Protein AF-A0A7G5EJA1-F1 (afdb_monomer_lite)

Secondary structure (DSSP, 8-state):
--TTHHHHHHHHHHHTTGGG---------------EEEEEEETTEEEEEEE-TT--EEEEEEEPPPP----PPPPPPPPPP-PPPPPPS------------

Sequence (101 aa):
MNRLLTPLLTALALACLADASWAHGGGHRHHHRKEHKEQFWDGNCQVERKWKRNGQYKEKRRCHDRPAAYYAPQPVYAAPVLVAPRRPDAIVISPQIVIRP

Structure (mmCIF, N/CA/C/O backbone):
data_AF-A0A7G5EJA1-F1
#
_entry.id   AF-A0A7G5EJA1-F1
#
loop_
_atom_site.group_PDB
_atom_site.id
_atom_site.type_symbol
_atom_site.label_atom_id
_atom_site.label_alt_id
_atom_site.label_comp_id
_atom_site.label_asym_id
_atom_site.label_entity_id
_atom_site.label_seq_id
_atom_site.pdbx_PDB_ins_code
_atom_site.Cartn_x
_atom_site.Cartn_y
_atom_site.Cartn_z
_atom_site.occupancy
_atom_site.B_iso_or_equiv
_atom_site.auth_seq_id
_atom_site.auth_comp_id
_atom_site.auth_asym_id
_atom_site.auth_atom_id
_atom_site.pdbx_PDB_model_num
ATOM 1 N N . MET A 1 1 ? 0.795 -64.415 23.184 1.00 56.06 1 MET A N 1
ATOM 2 C CA . MET A 1 1 ? 1.071 -63.077 23.757 1.00 56.06 1 MET A CA 1
ATOM 3 C C . MET A 1 1 ? 0.236 -62.087 22.958 1.00 56.06 1 MET A C 1
ATOM 5 O O . MET A 1 1 ? 0.400 -62.135 21.755 1.00 56.06 1 MET A O 1
ATOM 9 N N . ASN A 1 2 ? -0.741 -61.384 23.562 1.00 57.78 2 ASN A N 1
ATOM 10 C CA . ASN A 1 2 ? -1.464 -60.196 23.017 1.00 57.78 2 ASN A CA 1
ATOM 11 C C . ASN A 1 2 ? -2.800 -59.872 23.732 1.00 57.78 2 ASN A C 1
ATOM 13 O O . ASN A 1 2 ? -3.474 -58.919 23.363 1.00 57.78 2 ASN A O 1
ATOM 17 N N . ARG A 1 3 ? -3.186 -60.586 24.803 1.00 57.53 3 ARG A N 1
ATOM 18 C CA . ARG A 1 3 ? -4.434 -60.300 25.551 1.00 57.53 3 ARG A CA 1
ATOM 19 C C . ARG A 1 3 ? -4.383 -59.051 26.451 1.00 57.53 3 ARG A C 1
ATOM 21 O O . ARG A 1 3 ? -5.396 -58.677 27.024 1.00 57.53 3 ARG A O 1
ATOM 28 N N . LEU A 1 4 ? -3.215 -58.414 26.572 1.00 58.41 4 LEU A N 1
ATOM 29 C CA . LEU A 1 4 ? -3.010 -57.184 27.354 1.00 58.41 4 LEU A CA 1
ATOM 30 C C . LEU A 1 4 ? -3.095 -55.904 26.504 1.00 58.41 4 LEU A C 1
ATOM 32 O O . LEU A 1 4 ? -3.199 -54.817 27.059 1.00 58.41 4 LEU A O 1
ATOM 36 N N . LEU A 1 5 ? -3.092 -56.019 25.171 1.00 60.25 5 LEU A N 1
ATOM 37 C CA . LEU A 1 5 ? -3.198 -54.870 24.259 1.00 60.25 5 LEU A CA 1
ATOM 38 C C . LEU A 1 5 ? -4.626 -54.310 24.196 1.00 60.25 5 LEU A C 1
ATOM 40 O O . LEU A 1 5 ? -4.822 -53.109 24.040 1.00 60.25 5 LEU A O 1
ATOM 44 N N . THR A 1 6 ? -5.622 -55.179 24.367 1.00 63.03 6 THR A N 1
ATOM 45 C CA . THR A 1 6 ? -7.044 -54.830 24.316 1.00 63.03 6 THR A CA 1
ATOM 46 C C . THR A 1 6 ? -7.513 -53.908 25.448 1.00 63.03 6 THR A C 1
ATOM 48 O O . THR A 1 6 ? -8.123 -52.894 25.115 1.00 63.03 6 THR A O 1
ATOM 51 N N . PRO A 1 7 ? -7.218 -54.148 26.748 1.00 64.88 7 PRO A N 1
ATOM 52 C CA . PRO A 1 7 ? -7.630 -53.216 27.802 1.00 64.88 7 PRO A CA 1
ATOM 53 C C . PRO A 1 7 ? -6.902 -51.863 27.719 1.00 64.88 7 PRO A C 1
ATOM 55 O O . PRO A 1 7 ? -7.457 -50.832 28.101 1.00 64.88 7 PRO A O 1
ATOM 58 N N . LEU A 1 8 ? -5.671 -51.853 27.192 1.00 65.19 8 LEU A N 1
ATOM 59 C CA . LEU A 1 8 ? -4.858 -50.642 27.071 1.00 65.19 8 LEU A CA 1
ATOM 60 C C . LEU A 1 8 ? -5.434 -49.679 26.021 1.00 65.19 8 LEU A C 1
ATOM 62 O O . LEU A 1 8 ? -5.540 -48.479 26.262 1.00 65.19 8 LEU A O 1
ATOM 66 N N .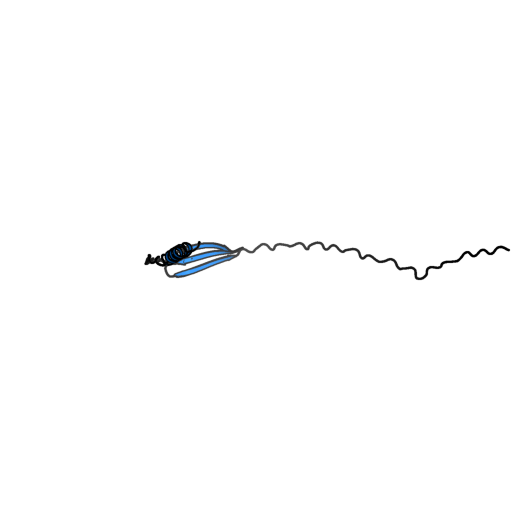 LEU A 1 9 ? -5.866 -50.219 24.876 1.00 65.06 9 LEU A N 1
ATOM 67 C CA . LEU A 1 9 ? -6.509 -49.447 23.810 1.00 65.06 9 LEU A CA 1
ATOM 68 C C . LEU A 1 9 ? -7.878 -48.900 24.238 1.00 65.06 9 LEU A C 1
ATOM 70 O O . LEU A 1 9 ? -8.209 -47.761 23.911 1.00 65.06 9 LEU A O 1
ATOM 74 N N . THR A 1 10 ? -8.655 -49.662 25.016 1.00 69.38 10 THR A N 1
ATOM 75 C CA . THR A 1 10 ? -9.950 -49.186 25.532 1.00 69.38 10 THR A CA 1
ATOM 76 C C . THR A 1 10 ? -9.801 -48.069 26.565 1.00 69.38 10 THR A C 1
ATOM 78 O O . THR A 1 10 ? -10.588 -47.126 26.550 1.00 69.38 10 THR A O 1
ATOM 81 N N . ALA A 1 11 ? -8.778 -48.125 27.425 1.00 65.00 11 ALA A N 1
ATOM 82 C CA . ALA A 1 11 ? -8.510 -47.061 28.395 1.00 65.00 11 ALA A CA 1
ATOM 83 C C . ALA A 1 11 ? -8.082 -45.751 27.709 1.00 65.00 11 ALA A C 1
ATOM 85 O O . ALA A 1 11 ? -8.527 -44.674 28.105 1.00 65.00 11 ALA A O 1
ATOM 86 N N . LEU A 1 12 ? -7.278 -45.843 26.643 1.00 64.69 12 LEU A N 1
ATOM 87 C CA . LEU A 1 12 ? -6.847 -44.679 25.865 1.00 64.69 12 LEU A CA 1
ATOM 88 C C . LEU A 1 12 ? -8.024 -44.004 25.136 1.00 64.69 12 LEU A C 1
ATOM 90 O O . LEU A 1 12 ? -8.096 -42.780 25.091 1.00 64.69 12 LEU A O 1
ATOM 94 N N . ALA A 1 13 ? -8.979 -44.787 24.623 1.00 61.62 13 ALA A N 1
ATOM 95 C CA . ALA A 1 13 ? -10.167 -44.256 23.953 1.00 61.62 13 ALA A CA 1
ATOM 96 C C . ALA A 1 13 ? -11.128 -43.522 24.911 1.00 61.62 13 ALA A C 1
ATOM 98 O O . ALA A 1 13 ? -11.715 -42.511 24.525 1.00 61.62 13 ALA A O 1
ATOM 99 N N . LEU A 1 14 ? -11.271 -43.985 26.162 1.00 59.88 14 LEU A N 1
ATOM 100 C CA . LEU A 1 14 ? -12.110 -43.306 27.161 1.00 59.88 14 LEU A CA 1
ATOM 101 C C . LEU A 1 14 ? -11.524 -41.960 27.617 1.00 59.88 14 LEU A C 1
ATOM 103 O O . LEU A 1 14 ? -12.289 -41.046 27.918 1.00 59.88 14 LEU A O 1
ATOM 107 N N . ALA A 1 15 ? -10.196 -41.809 27.630 1.00 59.91 15 ALA A N 1
ATOM 108 C CA . ALA A 1 15 ? -9.550 -40.545 27.988 1.00 59.91 15 ALA A CA 1
ATOM 109 C C . ALA A 1 15 ? -9.848 -39.418 26.977 1.00 59.91 15 ALA A C 1
ATOM 111 O O . ALA A 1 15 ? -9.987 -38.266 27.376 1.00 59.91 15 ALA A O 1
ATOM 112 N N . CYS A 1 16 ? -10.033 -39.739 25.690 1.00 57.25 16 CYS A N 1
ATOM 113 C CA . CYS A 1 16 ? -10.341 -38.742 24.656 1.00 57.25 16 CYS A CA 1
ATOM 114 C C . CYS A 1 16 ? -11.763 -38.155 24.744 1.00 57.25 16 CYS A C 1
ATOM 116 O O . CYS A 1 16 ? -12.015 -37.093 24.184 1.00 57.25 16 CYS A O 1
ATOM 118 N N . LEU A 1 17 ? -12.702 -38.819 25.428 1.00 56.22 17 LEU A N 1
ATOM 119 C CA . LEU A 1 17 ? -14.086 -38.341 25.578 1.00 56.22 17 LEU A CA 1
ATOM 120 C C . LEU A 1 17 ? -14.265 -37.370 26.760 1.00 56.22 17 LEU A C 1
ATOM 122 O O . LEU A 1 17 ? -15.313 -36.735 26.871 1.00 56.22 17 LEU A O 1
ATOM 126 N N . ALA A 1 18 ? -13.259 -37.236 27.631 1.00 53.22 18 ALA A N 1
ATOM 127 C CA . ALA A 1 18 ? -13.322 -36.391 28.824 1.00 53.22 18 ALA A CA 1
ATOM 128 C C . ALA A 1 18 ? -13.051 -34.894 28.554 1.00 53.22 18 ALA A C 1
ATOM 130 O O . ALA A 1 18 ? -13.374 -34.063 29.397 1.00 53.22 18 ALA A O 1
ATOM 131 N N . ASP A 1 19 ? -12.544 -34.527 27.371 1.00 52.03 19 ASP A N 1
ATOM 132 C CA . ASP A 1 19 ? -12.270 -33.126 26.999 1.00 52.03 19 ASP A CA 1
ATOM 133 C C . ASP A 1 19 ? -13.494 -32.373 26.435 1.00 52.03 19 ASP A C 1
ATOM 135 O O . ASP A 1 19 ? -13.390 -31.233 25.983 1.00 52.03 19 ASP A O 1
ATOM 139 N N . ALA A 1 20 ? -14.691 -32.968 26.480 1.00 56.09 20 ALA A N 1
ATOM 140 C CA . ALA A 1 20 ? -15.922 -32.327 26.008 1.00 56.09 20 ALA A CA 1
ATOM 141 C C . ALA A 1 20 ? -16.644 -31.476 27.075 1.00 56.09 20 ALA A C 1
ATOM 143 O O . ALA A 1 20 ? -17.795 -31.086 26.871 1.00 56.09 20 ALA A O 1
ATOM 144 N N . SER A 1 21 ? -16.007 -31.157 28.207 1.00 57.78 21 SER A N 1
ATOM 145 C CA . SER A 1 21 ? -16.615 -30.325 29.254 1.00 57.78 21 SER A CA 1
ATOM 146 C C . SER A 1 21 ? -15.786 -29.088 29.596 1.00 57.78 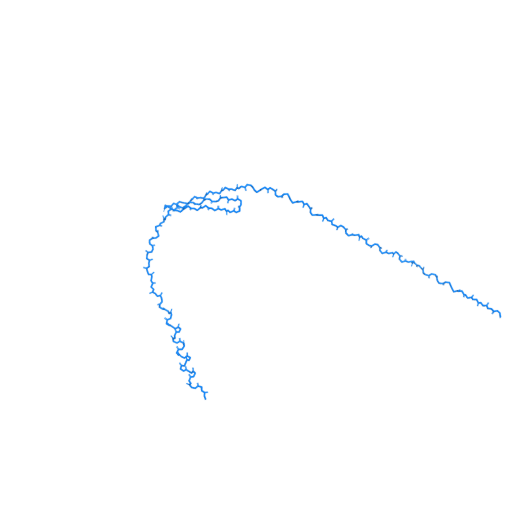21 SER A C 1
ATOM 148 O O . SER A 1 21 ? -15.412 -28.881 30.749 1.00 57.78 21 SER A O 1
ATOM 150 N N . TRP A 1 22 ? -15.564 -28.204 28.619 1.00 48.00 22 TRP A N 1
ATOM 151 C CA . TRP A 1 22 ? -15.236 -26.803 28.911 1.00 48.00 22 TRP A CA 1
ATOM 152 C C . TRP A 1 22 ? -16.422 -25.881 28.619 1.00 48.00 22 TRP A C 1
ATOM 154 O O . TRP A 1 22 ? -16.359 -24.933 27.843 1.00 48.00 22 TRP A O 1
ATOM 164 N N . ALA A 1 23 ? -17.545 -26.178 29.271 1.00 57.50 23 ALA A N 1
ATOM 165 C CA . ALA A 1 23 ? -18.630 -25.227 29.445 1.00 57.50 23 ALA A CA 1
ATOM 166 C C . ALA A 1 23 ? -18.371 -24.428 30.732 1.00 57.50 23 ALA A C 1
ATOM 168 O O . ALA A 1 23 ? -18.824 -24.802 31.812 1.00 57.50 23 ALA A O 1
ATOM 169 N N . HIS A 1 24 ? -17.615 -23.333 30.632 1.00 55.16 24 HIS A N 1
ATOM 170 C CA . HIS A 1 24 ? -17.618 -22.279 31.648 1.00 55.16 24 HIS A CA 1
ATOM 171 C C . HIS A 1 24 ? -17.278 -20.931 31.018 1.00 55.16 24 HIS A C 1
ATOM 173 O O . HIS A 1 24 ? -16.173 -20.724 30.524 1.00 55.16 24 HIS A O 1
ATOM 179 N N . GLY A 1 25 ? -18.227 -19.995 31.071 1.00 47.34 25 GLY A N 1
ATOM 180 C CA . GLY A 1 25 ? -17.939 -18.592 30.790 1.00 47.34 25 GLY A CA 1
ATOM 181 C C . GLY A 1 25 ? -19.067 -17.809 30.139 1.00 47.34 25 GLY A C 1
ATOM 182 O O . GLY A 1 25 ? -18.829 -17.124 29.148 1.00 47.34 25 GLY A O 1
ATOM 183 N N . GLY A 1 26 ? -20.276 -17.853 30.705 1.00 57.19 26 GLY A N 1
ATOM 184 C CA . GLY A 1 26 ? -21.304 -16.840 30.457 1.00 57.19 26 GLY A CA 1
ATOM 185 C C . GLY A 1 26 ? -20.864 -15.488 31.021 1.00 57.19 26 GLY A C 1
ATOM 186 O O . GLY A 1 26 ? -21.331 -15.054 32.066 1.00 57.19 26 GLY A O 1
ATOM 187 N N . GLY A 1 27 ? -19.905 -14.841 30.365 1.00 53.34 27 GLY A N 1
ATOM 188 C CA . GLY A 1 27 ? -19.485 -13.486 30.678 1.00 53.34 27 GLY A CA 1
ATOM 189 C C . GLY A 1 27 ? -20.244 -12.518 29.790 1.00 53.34 27 GLY A C 1
ATOM 190 O O . GLY A 1 27 ? -19.839 -12.291 28.649 1.00 53.34 27 GLY A O 1
ATOM 191 N N . HIS A 1 28 ? -21.316 -11.917 30.304 1.00 61.31 28 HIS A N 1
ATOM 192 C CA . HIS A 1 28 ? -21.905 -10.724 29.701 1.00 61.31 28 HIS A CA 1
ATOM 193 C C . HIS A 1 28 ? -20.881 -9.587 29.772 1.00 61.31 28 HIS A C 1
ATOM 195 O O . HIS A 1 28 ? -20.849 -8.788 30.706 1.00 61.31 28 HIS A O 1
ATOM 201 N N . ARG A 1 29 ? -19.989 -9.527 28.780 1.00 62.19 29 ARG A N 1
ATOM 202 C CA . ARG A 1 29 ? -19.110 -8.381 28.581 1.00 62.19 29 ARG A CA 1
ATOM 203 C C . ARG A 1 29 ? -19.998 -7.239 28.116 1.00 62.19 29 ARG A C 1
ATOM 205 O O . ARG A 1 29 ? -20.344 -7.148 26.940 1.00 62.19 29 ARG A O 1
ATOM 212 N N . HIS A 1 30 ? -20.372 -6.364 29.042 1.00 58.53 30 HIS A N 1
ATOM 213 C CA . HIS A 1 30 ? -20.854 -5.036 28.701 1.00 58.53 30 HIS A CA 1
ATOM 214 C C . HIS A 1 30 ? -19.724 -4.323 27.952 1.00 58.53 30 HIS A C 1
ATOM 216 O O . HIS A 1 30 ? -18.833 -3.712 28.542 1.00 58.53 30 HIS A O 1
ATOM 222 N N . HIS A 1 31 ? -19.716 -4.462 26.627 1.00 59.94 31 HIS A N 1
ATOM 223 C CA . HIS A 1 31 ? -18.837 -3.710 25.752 1.00 59.94 31 HIS A CA 1
ATOM 224 C C . HIS A 1 31 ? -19.275 -2.248 25.829 1.00 59.94 31 HIS A C 1
ATOM 226 O O . HIS A 1 31 ? -20.082 -1.773 25.032 1.00 59.94 31 HIS A O 1
ATOM 232 N N . HIS A 1 32 ? -18.753 -1.515 26.813 1.00 60.81 32 HIS A N 1
ATOM 233 C CA . HIS A 1 32 ? -18.772 -0.065 26.764 1.00 60.81 32 HIS A CA 1
ATOM 234 C C . HIS A 1 32 ? -18.102 0.328 25.451 1.00 60.81 32 HIS A C 1
ATOM 236 O O . HIS A 1 32 ? -16.905 0.100 25.262 1.00 60.81 32 HIS A O 1
ATOM 242 N N . ARG A 1 33 ? -18.890 0.872 24.522 1.00 65.88 33 ARG A N 1
ATOM 243 C CA . ARG A 1 33 ? -18.408 1.401 23.249 1.00 65.88 33 ARG A CA 1
ATOM 244 C C . ARG A 1 33 ? -17.572 2.639 23.569 1.00 65.88 33 ARG A C 1
ATOM 246 O O . ARG A 1 33 ? -18.087 3.752 23.642 1.00 65.88 33 ARG A O 1
ATOM 253 N N . LYS A 1 34 ? -16.302 2.417 23.916 1.00 77.31 34 LYS A N 1
ATOM 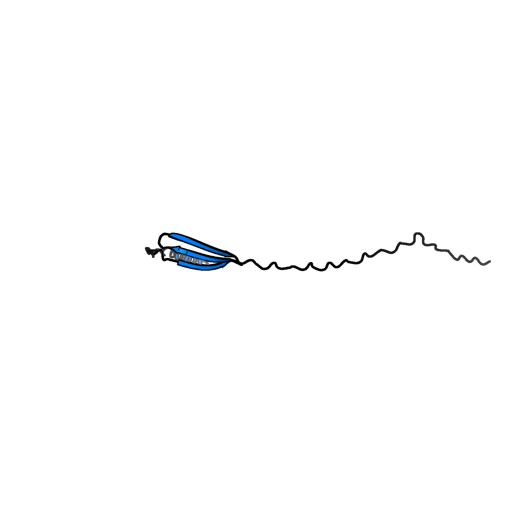254 C CA . LYS A 1 34 ? -15.347 3.478 24.235 1.00 77.31 34 LYS A CA 1
ATOM 255 C C . LYS A 1 34 ? -15.109 4.302 22.978 1.00 77.31 34 LYS A C 1
ATOM 257 O O . LYS A 1 34 ? -15.196 3.794 21.862 1.00 77.31 34 LYS A O 1
ATOM 262 N N . GLU A 1 35 ? -14.818 5.581 23.175 1.00 84.12 35 GLU A N 1
ATOM 263 C CA . GLU A 1 35 ? -14.290 6.374 22.075 1.00 84.12 35 GLU A CA 1
ATOM 264 C C . GLU A 1 35 ? -12.891 5.867 21.758 1.00 84.12 35 GLU A C 1
ATOM 266 O O . GLU A 1 35 ? -12.084 5.658 22.665 1.00 84.12 35 GLU A O 1
ATOM 271 N N . HIS A 1 36 ? -12.631 5.630 20.480 1.00 88.56 36 HIS A N 1
ATOM 272 C CA . HIS A 1 36 ? -11.353 5.126 20.006 1.00 88.56 36 HIS A CA 1
ATOM 273 C C . HIS A 1 36 ? -10.828 6.064 18.922 1.00 88.56 36 HIS A C 1
ATOM 275 O O . HIS A 1 36 ? -11.569 6.454 18.017 1.00 88.56 36 HIS A O 1
ATOM 281 N N . LYS A 1 37 ? -9.558 6.457 19.031 1.00 92.81 37 LYS A N 1
ATOM 282 C CA . LYS A 1 37 ? -8.831 7.181 17.988 1.00 92.81 37 LYS A CA 1
ATOM 283 C C . LYS A 1 37 ? -7.618 6.346 17.612 1.00 92.81 37 LYS A C 1
ATOM 285 O O . LYS A 1 37 ? -6.856 5.957 18.490 1.00 92.81 37 LYS A O 1
ATOM 290 N N . GLU A 1 38 ? -7.432 6.155 16.319 1.00 94.06 38 GLU A N 1
ATOM 291 C CA . GLU A 1 38 ? -6.293 5.457 15.741 1.00 94.06 38 GLU A CA 1
ATOM 292 C C . GLU A 1 38 ? -5.640 6.355 14.688 1.00 94.06 38 GLU A C 1
ATOM 294 O O . GLU A 1 38 ? -6.331 7.067 13.951 1.00 94.06 38 GLU A O 1
ATOM 299 N N . GLN A 1 39 ? -4.310 6.355 14.643 1.00 95.50 39 GLN A N 1
ATOM 300 C CA . GLN A 1 39 ? -3.535 7.055 13.626 1.00 95.50 39 GLN A CA 1
ATOM 301 C C . GLN A 1 39 ? -2.428 6.135 13.128 1.00 95.50 39 GLN A C 1
ATOM 303 O O . GLN A 1 39 ? -1.628 5.653 13.926 1.00 95.50 39 GLN A O 1
ATOM 308 N N . PHE A 1 40 ? -2.388 5.909 11.820 1.00 93.50 40 PHE A N 1
ATOM 309 C CA . PHE A 1 40 ? -1.380 5.069 11.179 1.00 93.50 40 PHE A CA 1
ATOM 310 C C . PHE A 1 40 ? -0.981 5.632 9.816 1.00 93.50 40 PHE A C 1
ATOM 312 O O . PHE A 1 40 ? -1.635 6.525 9.274 1.00 93.50 40 PHE A O 1
ATOM 319 N N . TRP A 1 41 ? 0.119 5.116 9.278 1.00 94.19 41 TRP A N 1
ATOM 320 C CA . TRP A 1 41 ? 0.588 5.421 7.933 1.00 94.19 41 TRP A CA 1
ATOM 321 C C . TRP A 1 41 ? 0.274 4.246 7.009 1.00 94.19 41 TRP A C 1
ATOM 323 O O . TRP A 1 41 ? 0.631 3.109 7.305 1.00 94.19 41 TRP A O 1
ATOM 333 N N . ASP A 1 42 ? -0.402 4.533 5.903 1.00 92.19 42 ASP A N 1
ATOM 334 C CA . ASP A 1 42 ? -0.694 3.614 4.806 1.00 92.19 42 ASP A CA 1
ATOM 335 C C . ASP A 1 42 ? 0.090 4.080 3.576 1.00 92.19 42 ASP A C 1
ATOM 337 O O . ASP A 1 42 ? -0.315 5.001 2.859 1.00 92.19 42 ASP A O 1
ATOM 341 N N . GLY A 1 43 ? 1.291 3.523 3.408 1.00 90.62 43 GLY A N 1
ATOM 342 C CA . GLY A 1 43 ? 2.258 3.986 2.418 1.00 90.62 43 GLY A CA 1
ATOM 343 C C . GLY A 1 43 ? 2.588 5.469 2.602 1.00 90.62 43 GLY A C 1
ATOM 344 O O . GLY A 1 43 ? 3.141 5.882 3.618 1.00 90.62 43 GLY A O 1
ATOM 345 N N . ASN A 1 44 ? 2.224 6.276 1.610 1.00 90.56 44 ASN A N 1
ATOM 346 C CA . ASN A 1 44 ? 2.429 7.724 1.604 1.00 90.56 44 ASN A CA 1
ATOM 347 C C . ASN A 1 44 ? 1.300 8.511 2.285 1.00 90.56 44 ASN A C 1
ATOM 349 O O . ASN A 1 44 ? 1.330 9.743 2.307 1.00 90.56 44 ASN A O 1
ATOM 353 N N . CYS A 1 45 ? 0.288 7.825 2.812 1.00 92.12 45 CYS A N 1
ATOM 354 C CA . CYS A 1 45 ? -0.900 8.441 3.371 1.00 92.12 45 CYS A CA 1
ATOM 355 C C . CYS A 1 45 ? -0.951 8.306 4.885 1.00 92.12 45 CYS A C 1
ATOM 357 O O . CYS A 1 45 ? -0.950 7.209 5.425 1.00 92.12 45 CYS A O 1
ATOM 359 N N . GLN A 1 46 ? -1.094 9.424 5.582 1.00 94.38 46 GLN A N 1
ATOM 360 C CA . GLN A 1 46 ? -1.438 9.435 6.992 1.00 94.38 46 GLN A CA 1
ATOM 361 C C . GLN A 1 46 ? -2.953 9.258 7.150 1.00 94.38 46 GLN A C 1
ATOM 363 O O . GLN A 1 46 ? -3.740 10.044 6.612 1.00 94.38 46 GLN A O 1
ATOM 368 N N . VAL A 1 47 ? -3.370 8.235 7.889 1.00 96.19 47 VAL A N 1
ATOM 369 C CA . VAL A 1 47 ? -4.774 7.897 8.136 1.00 96.19 47 VAL A CA 1
ATOM 370 C C . VAL A 1 47 ? -5.100 8.129 9.609 1.00 96.19 47 VAL A C 1
ATOM 372 O O . VAL A 1 47 ? -4.459 7.570 10.494 1.00 96.19 47 VAL A O 1
ATOM 375 N N . GLU A 1 48 ? -6.117 8.945 9.882 1.00 96.31 48 GLU A N 1
ATOM 376 C CA . GLU A 1 48 ? -6.685 9.138 11.219 1.00 96.31 48 GLU A CA 1
ATOM 377 C C . GLU A 1 48 ? -8.128 8.636 11.263 1.00 96.31 48 GLU A C 1
ATOM 379 O O . GLU A 1 48 ? -8.994 9.177 10.571 1.00 96.31 48 GLU A O 1
ATOM 384 N N . ARG A 1 49 ? -8.415 7.662 12.128 1.00 96.75 49 ARG A N 1
ATOM 385 C CA . ARG A 1 49 ? -9.750 7.085 12.328 1.00 96.75 49 ARG A CA 1
ATOM 386 C C . ARG A 1 49 ? -10.251 7.412 13.731 1.00 96.75 49 ARG A C 1
ATOM 388 O O . ARG A 1 49 ? -9.519 7.295 14.712 1.00 96.75 49 ARG A O 1
ATOM 395 N N . LYS A 1 50 ? -11.499 7.862 13.842 1.00 94.38 50 LYS A N 1
ATOM 396 C CA . LYS A 1 50 ? -12.164 8.181 15.112 1.00 94.38 50 LYS A CA 1
ATOM 397 C C . LYS A 1 50 ? -13.513 7.481 15.179 1.00 94.38 50 LYS A C 1
ATOM 399 O O . LYS A 1 50 ? -14.378 7.743 14.345 1.00 94.38 50 LYS A O 1
ATOM 404 N N . TRP A 1 51 ? -13.707 6.669 16.210 1.00 93.44 51 TRP A N 1
ATOM 405 C CA . TRP A 1 51 ? -14.976 6.047 16.569 1.00 93.44 51 TRP A CA 1
ATOM 406 C C . TRP A 1 51 ? -15.514 6.718 17.826 1.00 93.44 51 TRP A C 1
ATOM 408 O O . TRP A 1 51 ? -14.880 6.683 18.881 1.00 93.44 51 TRP A O 1
ATOM 418 N N . LYS A 1 52 ? -16.683 7.341 17.714 1.00 88.94 52 LYS A N 1
ATOM 419 C CA . LYS A 1 52 ? -17.398 7.923 18.852 1.00 88.94 52 LYS A CA 1
ATOM 420 C C . LYS A 1 52 ? -18.286 6.884 19.534 1.00 88.94 52 LYS A C 1
ATOM 422 O O . LYS A 1 52 ? -18.690 5.898 18.912 1.00 88.94 52 LYS A O 1
ATOM 427 N N . ARG A 1 53 ? -18.691 7.148 20.782 1.00 86.00 53 ARG A N 1
ATOM 428 C CA . ARG A 1 53 ? -19.600 6.252 21.532 1.00 86.00 53 ARG A CA 1
ATOM 429 C C . ARG A 1 53 ? -20.948 6.050 20.840 1.00 86.00 53 ARG A C 1
ATOM 431 O O . ARG A 1 53 ? -21.523 4.972 20.915 1.00 86.00 53 ARG A O 1
ATOM 438 N N . ASN A 1 54 ? -21.429 7.066 20.122 1.00 86.56 54 ASN A N 1
ATOM 439 C CA . ASN A 1 54 ? -22.671 7.003 19.346 1.00 86.56 54 ASN A CA 1
ATOM 440 C C . ASN A 1 54 ? -22.543 6.194 18.040 1.00 86.56 54 ASN A C 1
ATOM 442 O O . ASN A 1 54 ? -23.504 6.089 17.288 1.00 86.56 54 ASN A O 1
ATOM 446 N N . GLY A 1 55 ? -21.364 5.637 17.744 1.00 83.50 55 GLY A N 1
ATOM 447 C CA . GLY A 1 55 ? -21.103 4.896 16.514 1.00 83.50 55 GLY A CA 1
ATOM 448 C C . GLY A 1 55 ? -20.743 5.748 15.312 1.00 83.50 55 GLY A C 1
ATOM 449 O O . GLY A 1 55 ? -20.490 5.191 14.249 1.00 83.50 55 GLY A O 1
ATOM 450 N N . GLN A 1 56 ? -20.671 7.072 15.465 1.00 89.19 56 GLN A N 1
ATOM 451 C CA . GLN A 1 56 ? -20.167 7.927 14.404 1.00 89.19 56 GLN A CA 1
ATOM 452 C C . GLN A 1 56 ? -18.690 7.616 14.161 1.00 89.19 56 GLN A C 1
ATOM 454 O O . GLN A 1 56 ? -17.852 7.720 15.062 1.00 89.19 56 GLN A O 1
ATOM 459 N N . TYR A 1 57 ? -18.399 7.277 12.914 1.00 91.81 57 TYR A N 1
ATOM 460 C CA . TYR A 1 57 ? -17.065 7.030 12.408 1.00 91.81 57 TYR A CA 1
ATOM 461 C C . TYR A 1 57 ? -16.603 8.220 11.563 1.00 91.81 57 TYR A C 1
ATOM 463 O O . TYR A 1 57 ? -17.362 8.732 10.739 1.00 91.81 57 TYR A O 1
ATOM 471 N N . LYS A 1 58 ? -15.372 8.685 11.781 1.00 93.38 58 LYS A N 1
ATOM 472 C CA . LYS A 1 58 ? -14.718 9.684 10.926 1.00 93.38 58 LYS A CA 1
ATOM 473 C C . LYS A 1 58 ? -13.322 9.206 10.566 1.00 93.38 58 LYS A C 1
ATOM 475 O O . LYS A 1 58 ? -12.522 8.951 11.462 1.00 93.38 58 LYS A O 1
ATOM 480 N N . GLU A 1 59 ? -13.031 9.169 9.274 1.00 94.56 59 GLU A N 1
ATOM 481 C CA . GLU A 1 59 ? -11.701 8.909 8.730 1.00 94.56 59 GLU A CA 1
ATOM 482 C C . GLU A 1 59 ? -11.192 10.159 8.019 1.00 94.56 59 GLU A C 1
ATOM 484 O O . GLU A 1 59 ? -11.929 10.806 7.273 1.00 94.56 59 GLU A O 1
ATOM 489 N N . LYS A 1 60 ? -9.938 10.52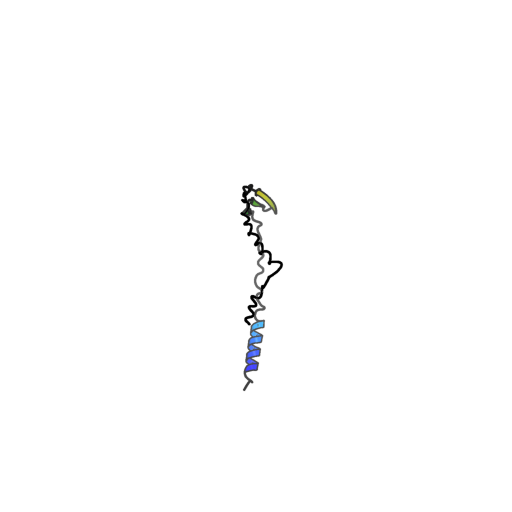1 8.264 1.00 94.50 60 LYS A N 1
ATOM 490 C CA . LYS A 1 60 ? -9.221 11.525 7.482 1.00 94.50 60 LYS A CA 1
ATOM 491 C C . LYS A 1 60 ? -7.995 10.858 6.883 1.00 94.50 60 LYS A C 1
ATOM 493 O O . LYS A 1 60 ? -7.181 10.324 7.629 1.00 94.50 60 LYS A O 1
ATOM 498 N N . ARG A 1 61 ? -7.856 10.923 5.560 1.00 95.94 61 ARG A N 1
ATOM 499 C CA . ARG A 1 61 ? -6.666 10.460 4.840 1.00 95.94 61 ARG A CA 1
ATOM 500 C C . ARG A 1 61 ? -5.925 11.670 4.288 1.00 95.94 61 ARG A C 1
ATOM 502 O O . ARG A 1 61 ? -6.533 12.516 3.636 1.00 95.94 61 ARG A O 1
ATOM 509 N N . ARG A 1 62 ? -4.632 11.767 4.575 1.00 93.25 62 ARG A N 1
ATOM 510 C CA . ARG A 1 62 ? -3.729 12.788 4.038 1.00 93.25 62 ARG A CA 1
ATOM 511 C C . ARG A 1 62 ? -2.588 12.089 3.320 1.00 93.25 62 ARG A C 1
ATOM 513 O O . ARG A 1 62 ? -1.675 11.598 3.969 1.00 93.25 62 ARG A O 1
ATOM 520 N N . CYS A 1 63 ? -2.678 12.000 1.999 1.00 91.94 63 CYS A N 1
ATOM 521 C CA . CYS A 1 63 ? -1.626 11.439 1.160 1.00 91.94 63 CYS A CA 1
ATOM 522 C C . CYS A 1 63 ? -0.605 12.513 0.814 1.00 91.94 63 CYS A C 1
ATOM 524 O O . CYS A 1 63 ? -0.976 13.598 0.377 1.00 91.94 63 CYS A O 1
ATOM 526 N N . HIS A 1 64 ? 0.666 12.206 1.035 1.00 86.06 64 HIS A N 1
ATOM 527 C CA . HIS A 1 64 ? 1.771 13.018 0.559 1.00 86.06 64 HIS A CA 1
ATOM 528 C C . HIS A 1 64 ? 2.185 12.516 -0.820 1.00 86.06 64 HIS A C 1
ATOM 530 O O . HIS A 1 64 ? 2.331 11.307 -1.016 1.00 86.06 64 HIS A O 1
ATOM 536 N N . ASP A 1 65 ? 2.394 13.428 -1.766 1.00 82.50 65 ASP A N 1
ATOM 537 C CA . ASP A 1 65 ? 2.910 13.048 -3.074 1.00 82.50 65 ASP A CA 1
ATOM 538 C C . ASP A 1 65 ? 4.266 12.364 -2.912 1.00 82.50 65 ASP A C 1
ATOM 540 O O . ASP A 1 65 ? 5.165 12.825 -2.201 1.00 82.50 65 ASP A O 1
ATOM 544 N N . ARG A 1 66 ? 4.393 11.200 -3.544 1.00 69.44 66 ARG A N 1
ATOM 545 C CA . ARG A 1 66 ? 5.656 10.479 -3.612 1.00 69.44 66 ARG A CA 1
ATOM 546 C C . ARG A 1 66 ? 6.504 11.209 -4.657 1.00 69.44 66 ARG A C 1
ATOM 548 O O . ARG A 1 66 ? 5.993 11.425 -5.757 1.00 69.44 66 ARG A O 1
ATOM 555 N N . PRO A 1 67 ? 7.752 11.615 -4.358 1.00 71.44 67 PRO A N 1
ATOM 556 C CA . PRO A 1 67 ? 8.587 12.238 -5.375 1.00 71.44 67 PRO A CA 1
ATOM 557 C C . PRO A 1 67 ? 8.701 11.275 -6.557 1.00 71.44 67 PRO A C 1
ATOM 559 O O . PRO A 1 67 ? 8.898 10.073 -6.358 1.00 71.44 67 PRO A O 1
ATOM 562 N N . ALA A 1 68 ? 8.524 11.792 -7.774 1.00 71.69 68 ALA A N 1
ATOM 563 C CA . ALA A 1 68 ? 8.684 10.996 -8.979 1.00 71.69 68 ALA A CA 1
ATOM 564 C C . ALA A 1 68 ? 10.100 10.405 -8.976 1.00 71.69 68 ALA A C 1
ATOM 566 O O . ALA A 1 68 ? 11.089 11.132 -9.054 1.00 71.69 68 ALA A O 1
ATOM 567 N N . ALA A 1 69 ? 10.201 9.085 -8.825 1.00 74.62 69 ALA A N 1
ATOM 568 C CA . ALA A 1 69 ? 11.475 8.400 -8.938 1.00 74.62 69 ALA A CA 1
ATOM 569 C C . ALA A 1 69 ? 11.867 8.411 -10.417 1.00 74.62 69 ALA A C 1
ATOM 571 O O . ALA A 1 69 ? 11.229 7.756 -11.242 1.00 74.62 69 ALA A O 1
ATOM 572 N N . TYR A 1 70 ? 12.887 9.195 -10.765 1.00 79.56 70 TYR A N 1
ATOM 573 C CA . TYR A 1 70 ? 13.468 9.144 -12.098 1.00 79.56 70 TYR A CA 1
ATOM 574 C C .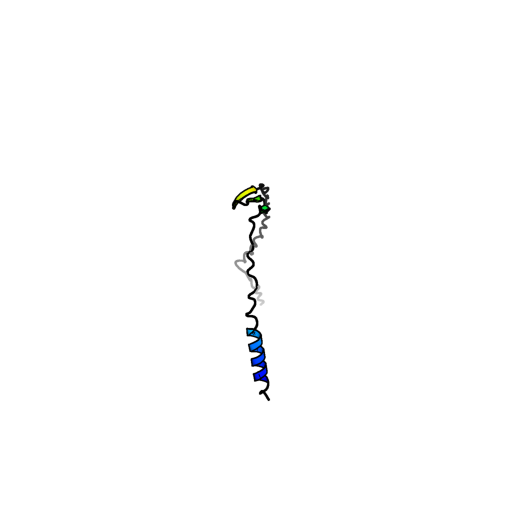 TYR A 1 70 ? 14.253 7.837 -12.235 1.00 79.56 70 TYR A C 1
ATOM 576 O O . TYR A 1 70 ? 15.310 7.671 -11.626 1.00 79.56 70 TYR A O 1
ATOM 584 N N . TYR A 1 71 ? 13.728 6.899 -13.019 1.00 79.88 71 TYR A N 1
ATOM 585 C CA . TYR A 1 71 ? 14.461 5.699 -13.404 1.00 79.88 71 TYR A CA 1
ATOM 586 C C . TYR A 1 71 ? 15.261 6.005 -14.667 1.00 79.88 71 TYR A C 1
ATOM 588 O O . TYR A 1 71 ? 14.689 6.228 -15.733 1.00 79.88 71 TYR A O 1
ATOM 596 N N . ALA A 1 72 ? 16.589 6.024 -14.546 1.00 84.31 72 ALA A N 1
ATOM 597 C CA . ALA A 1 72 ? 17.455 6.109 -15.712 1.00 84.31 72 ALA A CA 1
ATOM 598 C C . ALA A 1 72 ? 17.275 4.848 -16.585 1.00 84.31 72 ALA A C 1
ATOM 600 O O . ALA A 1 72 ? 17.153 3.746 -16.038 1.00 84.31 72 ALA A O 1
ATOM 601 N N . PRO A 1 73 ? 17.254 4.980 -17.925 1.00 84.81 73 PRO A N 1
ATOM 602 C CA . PRO A 1 73 ? 17.201 3.822 -18.806 1.00 84.81 73 PRO A CA 1
ATOM 603 C C . PRO A 1 73 ? 18.448 2.954 -18.605 1.00 84.81 73 PRO A C 1
ATOM 605 O O . PRO A 1 73 ? 19.563 3.464 -18.496 1.00 84.81 73 PRO A O 1
ATOM 608 N N . GLN A 1 74 ? 18.255 1.636 -18.555 1.00 85.75 74 GLN A N 1
ATOM 609 C CA . GLN A 1 74 ? 19.362 0.685 -18.474 1.00 85.75 74 GLN A CA 1
ATOM 610 C C . GLN A 1 74 ? 20.153 0.690 -19.795 1.00 85.75 74 GLN A C 1
ATOM 612 O O . GLN A 1 74 ? 19.535 0.750 -20.864 1.00 85.75 74 GLN A O 1
ATOM 617 N N . PRO A 1 75 ? 21.497 0.616 -19.764 1.00 85.31 75 PRO A N 1
ATOM 618 C CA . PRO A 1 75 ? 22.296 0.534 -20.982 1.00 85.31 75 PRO A CA 1
ATOM 619 C C . PRO A 1 75 ? 22.024 -0.786 -21.718 1.00 85.31 75 PRO A C 1
ATOM 621 O O . PRO A 1 75 ? 22.022 -1.859 -21.116 1.00 85.31 75 PRO A O 1
ATOM 624 N N . VAL A 1 76 ? 21.819 -0.710 -23.035 1.00 86.81 76 VAL A N 1
ATOM 625 C CA . VAL A 1 76 ? 21.672 -1.885 -23.905 1.00 86.81 76 VAL A CA 1
ATOM 626 C C . VAL A 1 76 ? 23.018 -2.174 -24.563 1.00 86.81 76 VAL A C 1
ATOM 628 O O . VAL A 1 76 ? 23.534 -1.343 -25.309 1.00 86.81 76 VAL A O 1
ATOM 631 N N . TYR A 1 77 ? 23.587 -3.352 -24.308 1.00 85.81 77 TYR A N 1
ATOM 632 C CA . TYR A 1 77 ? 24.797 -3.816 -24.989 1.00 85.81 77 TYR A CA 1
ATOM 633 C C . TYR A 1 77 ? 24.417 -4.575 -26.264 1.00 85.81 77 TYR A C 1
ATOM 635 O O . TYR A 1 77 ? 23.761 -5.614 -26.201 1.00 85.81 77 TYR A O 1
ATOM 643 N N . ALA A 1 78 ? 24.832 -4.065 -27.426 1.00 82.81 78 ALA A N 1
ATOM 644 C CA . ALA A 1 78 ? 24.683 -4.766 -28.698 1.00 82.81 78 ALA A CA 1
ATOM 645 C C . ALA A 1 78 ? 25.822 -5.782 -28.873 1.00 82.81 78 ALA A C 1
ATOM 647 O O . ALA A 1 78 ? 26.998 -5.422 -28.815 1.00 82.81 78 ALA A O 1
ATOM 648 N N . ALA A 1 79 ? 25.477 -7.052 -29.094 1.00 82.81 79 ALA A N 1
ATOM 649 C CA . ALA A 1 79 ? 26.458 -8.069 -29.451 1.00 82.81 79 ALA A CA 1
ATOM 650 C C . ALA A 1 79 ? 26.913 -7.881 -30.914 1.00 82.81 79 ALA A C 1
ATOM 652 O O . ALA A 1 79 ? 26.075 -7.592 -31.775 1.00 82.81 79 ALA A O 1
ATOM 653 N N . PRO A 1 80 ? 28.211 -8.050 -31.227 1.00 79.12 80 PRO A N 1
ATOM 654 C CA . PRO A 1 80 ? 28.693 -7.968 -32.599 1.00 79.12 80 PRO A CA 1
ATOM 655 C C . PRO A 1 80 ? 28.160 -9.136 -33.440 1.00 79.12 80 PRO A C 1
ATOM 657 O O . PRO A 1 80 ? 28.161 -10.289 -33.006 1.00 79.12 80 PRO A O 1
ATOM 660 N N . VAL A 1 81 ? 27.734 -8.841 -34.670 1.00 79.56 81 VAL A N 1
ATOM 661 C CA . VAL A 1 81 ? 27.337 -9.859 -35.652 1.00 79.56 81 VAL A CA 1
ATOM 662 C C . VAL A 1 81 ? 28.596 -10.520 -36.210 1.00 79.56 81 VAL A C 1
ATOM 664 O O . VAL A 1 81 ? 29.426 -9.862 -36.836 1.00 79.56 81 VAL A O 1
ATOM 667 N N . LEU A 1 82 ? 28.739 -11.829 -35.997 1.00 80.00 82 LEU A N 1
ATOM 668 C CA . LEU A 1 82 ? 29.817 -12.618 -36.589 1.00 80.00 82 LEU A CA 1
ATOM 669 C C . LEU A 1 82 ? 29.463 -12.948 -38.044 1.00 80.00 82 LEU A C 1
ATOM 671 O O . LEU A 1 82 ? 28.560 -13.741 -38.307 1.00 80.00 82 LEU A O 1
ATOM 675 N N . VAL A 1 83 ? 30.173 -12.340 -38.995 1.00 79.69 83 VAL A N 1
ATOM 676 C CA . VAL A 1 83 ? 30.054 -12.681 -40.419 1.00 79.69 83 VAL A CA 1
ATOM 677 C C . VAL A 1 83 ? 30.938 -13.892 -40.703 1.00 79.69 83 VAL A C 1
ATOM 679 O O . VAL A 1 83 ? 32.154 -13.836 -40.528 1.00 79.69 83 VAL A O 1
ATOM 682 N N . ALA A 1 84 ? 30.332 -14.996 -41.141 1.00 76.75 84 ALA A N 1
ATOM 683 C CA . ALA A 1 84 ? 31.089 -16.162 -41.581 1.00 76.75 84 ALA A CA 1
ATOM 684 C C . ALA A 1 84 ? 31.873 -15.832 -42.869 1.00 76.75 84 ALA A C 1
ATOM 686 O O . ALA A 1 84 ? 31.317 -15.196 -43.771 1.00 76.75 84 ALA A O 1
ATOM 687 N N . PRO A 1 85 ? 33.142 -16.264 -42.996 1.00 73.81 85 PRO A N 1
ATOM 688 C CA . PRO A 1 85 ? 33.900 -16.063 -44.223 1.00 73.81 85 PRO A CA 1
ATOM 689 C C . PRO A 1 85 ? 33.238 -16.807 -45.389 1.00 73.81 85 PRO A C 1
ATOM 691 O O . PRO A 1 85 ? 32.776 -17.944 -45.251 1.00 73.81 85 PRO A O 1
ATOM 694 N N . ARG A 1 86 ? 33.208 -16.160 -46.558 1.00 73.44 86 ARG A N 1
ATOM 695 C CA . ARG A 1 86 ? 32.716 -16.756 -47.803 1.00 73.44 86 ARG A CA 1
ATOM 696 C C . ARG A 1 86 ? 33.611 -17.947 -48.161 1.00 73.44 86 ARG A C 1
ATOM 698 O O . ARG A 1 86 ? 34.824 -17.786 -48.279 1.00 73.44 86 ARG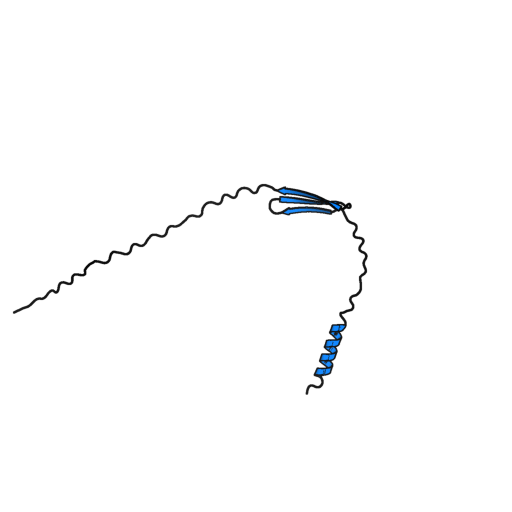 A O 1
ATOM 705 N N . ARG A 1 87 ? 33.029 -19.145 -48.300 1.00 74.06 87 ARG A N 1
ATOM 706 C CA . ARG A 1 87 ? 33.781 -20.320 -48.770 1.00 74.06 87 ARG A CA 1
ATOM 707 C C . ARG A 1 87 ? 34.255 -20.062 -50.208 1.00 74.06 87 ARG A C 1
ATOM 709 O O . ARG A 1 87 ? 33.485 -19.484 -50.972 1.00 74.06 87 ARG A O 1
ATOM 716 N N . PRO A 1 88 ? 35.485 -20.454 -50.581 1.00 75.44 88 PRO A N 1
ATOM 717 C CA . PRO A 1 88 ? 35.936 -20.327 -51.960 1.00 75.44 88 PRO A CA 1
ATOM 718 C C . PRO A 1 88 ? 35.097 -21.232 -52.870 1.00 75.44 88 PRO A C 1
ATOM 720 O O . PRO A 1 88 ? 34.880 -22.402 -52.554 1.00 75.44 88 PRO A O 1
ATOM 723 N N . ASP A 1 89 ? 34.641 -20.678 -53.995 1.00 71.31 89 ASP A N 1
ATOM 724 C CA . ASP A 1 89 ? 33.717 -21.337 -54.929 1.00 71.31 89 ASP A CA 1
ATOM 725 C C . ASP A 1 89 ? 34.379 -22.486 -55.727 1.00 71.31 89 ASP A C 1
ATOM 727 O O . ASP A 1 89 ? 33.684 -23.308 -56.319 1.00 71.31 89 ASP A O 1
ATOM 731 N N . ALA A 1 90 ? 35.714 -22.596 -55.717 1.00 70.12 90 ALA A N 1
ATOM 732 C CA . ALA A 1 90 ? 36.436 -23.726 -56.302 1.00 70.12 90 ALA A CA 1
ATOM 733 C C . ALA A 1 90 ? 37.828 -23.914 -55.676 1.00 70.12 90 ALA A C 1
ATOM 735 O O . ALA A 1 90 ? 38.578 -22.955 -55.490 1.00 70.12 90 ALA A O 1
ATOM 736 N N . ILE A 1 91 ? 38.192 -25.169 -55.401 1.00 71.31 91 ILE A N 1
ATOM 737 C CA . ILE A 1 91 ? 39.560 -25.577 -55.063 1.00 71.31 91 ILE A CA 1
ATOM 738 C C . ILE A 1 91 ? 40.184 -26.137 -56.345 1.00 71.31 91 ILE A C 1
ATOM 740 O O . ILE A 1 91 ? 39.754 -27.180 -56.832 1.00 71.31 91 ILE A O 1
ATOM 744 N N . VAL A 1 92 ? 41.184 -25.451 -56.902 1.00 71.81 92 VAL A N 1
ATOM 745 C CA . VAL A 1 92 ? 41.924 -25.931 -58.079 1.00 71.81 92 VAL A CA 1
ATOM 746 C C . VAL A 1 92 ? 43.153 -26.705 -57.607 1.00 71.81 92 VAL A C 1
ATOM 748 O O . VAL A 1 92 ? 44.091 -26.120 -57.072 1.00 71.81 92 VAL A O 1
ATOM 751 N N . ILE A 1 93 ? 43.153 -28.023 -57.809 1.00 75.31 93 ILE A N 1
ATOM 752 C CA . ILE A 1 93 ? 44.319 -28.885 -57.578 1.00 75.31 93 ILE A CA 1
ATOM 753 C C . ILE A 1 93 ? 44.962 -29.150 -58.941 1.00 75.31 93 ILE A C 1
ATOM 755 O O . ILE A 1 93 ? 44.391 -29.863 -59.761 1.00 75.31 93 ILE A O 1
ATOM 759 N N . SER A 1 94 ? 46.132 -28.560 -59.199 1.00 77.00 94 SER A N 1
ATOM 760 C CA . SER A 1 94 ? 46.904 -28.825 -60.419 1.00 77.00 94 SER A CA 1
ATOM 761 C C . SER A 1 94 ? 47.864 -29.996 -60.183 1.00 77.00 94 SER A C 1
ATOM 763 O O . SER A 1 94 ? 48.761 -29.868 -59.341 1.00 77.00 94 SER A O 1
ATOM 765 N N . PRO A 1 95 ? 47.710 -31.145 -60.867 1.00 76.38 95 PRO A N 1
ATOM 766 C CA . PRO A 1 95 ? 48.670 -32.228 -60.750 1.00 76.38 95 PRO A CA 1
ATOM 767 C C . PRO A 1 95 ? 49.944 -31.873 -61.525 1.00 76.38 95 PRO A C 1
ATOM 769 O O . PRO A 1 95 ? 49.928 -31.659 -62.735 1.00 76.38 95 PRO A O 1
ATOM 772 N N . GLN A 1 96 ? 51.074 -31.842 -60.822 1.00 72.12 96 GLN A N 1
ATOM 773 C CA . GLN A 1 96 ? 52.391 -31.712 -61.439 1.00 72.12 96 GLN A CA 1
ATOM 774 C C . GLN A 1 96 ? 52.822 -33.092 -61.951 1.00 72.12 96 GLN A C 1
ATOM 776 O O . GLN A 1 96 ? 53.466 -33.855 -61.233 1.00 72.12 96 GLN A O 1
ATOM 781 N N . ILE A 1 97 ? 52.412 -33.457 -63.166 1.00 73.31 97 ILE A N 1
ATOM 782 C CA . ILE A 1 97 ? 52.831 -34.717 -63.795 1.00 73.31 97 ILE A CA 1
ATOM 783 C C . ILE A 1 97 ? 54.115 -34.461 -64.587 1.00 73.31 97 ILE A C 1
ATOM 785 O O . ILE A 1 97 ? 54.112 -33.733 -65.576 1.00 73.31 97 ILE A O 1
ATOM 789 N N . VAL A 1 98 ? 55.214 -35.080 -64.151 1.00 74.75 98 VAL A N 1
ATOM 790 C CA . VAL A 1 98 ? 56.500 -35.084 -64.860 1.00 74.75 98 VAL A CA 1
ATOM 791 C C . VAL A 1 98 ? 56.710 -36.475 -65.454 1.00 74.75 98 VAL A C 1
ATOM 793 O O . VAL A 1 98 ? 56.932 -37.427 -64.709 1.00 74.75 98 VAL A O 1
ATOM 796 N N . ILE A 1 99 ? 56.656 -36.603 -66.782 1.00 64.25 99 ILE A N 1
ATOM 797 C CA . ILE A 1 99 ? 57.011 -37.844 -67.492 1.00 64.25 99 ILE A CA 1
ATOM 798 C C . ILE A 1 99 ? 58.448 -37.700 -68.001 1.00 64.25 99 ILE A C 1
ATOM 800 O O . ILE A 1 99 ? 58.777 -36.709 -68.653 1.00 64.25 99 ILE A O 1
ATOM 804 N N . ARG A 1 100 ? 59.310 -38.668 -67.672 1.00 70.69 100 ARG A N 1
ATOM 805 C CA . ARG A 1 100 ? 60.696 -38.757 -68.159 1.00 70.69 100 ARG A CA 1
ATOM 806 C C . ARG A 1 100 ? 60.811 -39.888 -69.197 1.00 70.69 100 ARG A C 1
ATOM 808 O O . ARG A 1 100 ? 60.059 -40.853 -69.056 1.00 70.69 100 ARG A O 1
ATOM 815 N N . PRO A 1 101 ? 61.681 -39.742 -70.216 1.00 68.19 101 PRO A N 1
ATOM 816 C CA . PRO A 1 101 ? 61.881 -40.735 -71.275 1.00 68.19 101 PRO A CA 1
ATOM 817 C C . PRO A 1 101 ? 62.536 -42.026 -70.778 1.00 68.19 101 PRO A C 1
ATOM 819 O O . PRO A 1 101 ? 63.277 -41.964 -69.768 1.00 68.19 101 PRO A O 1
#

Foldseek 3Di:
DCPVVVVVVVVVVVVVVVVPPPPDDPDPPPPQQDWDWDWDDDDQKIWIWIADSVRDIDIDIDGDDDPPPDDDDDDDDDDDDDDDDDDPPDDDDDDPDDDDD

pLDDT: mean 75.42, std 13.86, range [47.34, 96.75]

Radius of gyration: 44.93 Å; chains: 1; bounding box: 85×76×103 Å

Organism: NCBI:txid1562974